Protein AF-A0A7S1JHV4-F1 (afdb_monomer_lite)

Radius of gyration: 19.12 Å; chains: 1; bounding box: 43×24×56 Å

Foldseek 3Di:
DVVVVVVVQVVLQQVVLLLVLVLLLVLVVLLVVLLQVLCVVVVHDRPDDPVRVVCCSPPVSVVVSVVSSVDDGDPCSVVDDDDDPPDDSDDPVSSVVSNVVSVVVSCVVVVVVVVD

Organism: NCBI:txid73025

Sequence (116 aa):
FATIVAAVEEGRSIYDNTKAFINYLISSNIGEVASIFLTAALGLPEGLVPVQLLWVNLVTDGPPATALGFNTPDPDLMVRPPRATDDHLVTRWALFRYLVIGAWVGLATVGILAYW

Structure (mmCIF, N/CA/C/O backbone):
data_AF-A0A7S1JHV4-F1
#
_entry.id   AF-A0A7S1JHV4-F1
#
loop_
_atom_site.group_PDB
_atom_site.id
_atom_site.type_symbol
_atom_site.label_atom_id
_atom_site.label_alt_id
_atom_site.label_comp_id
_atom_site.label_asym_id
_atom_site.label_entity_id
_atom_site.label_seq_id
_atom_site.pdbx_PDB_ins_code
_atom_site.Cartn_x
_atom_site.Cartn_y
_atom_site.Cartn_z
_atom_site.oc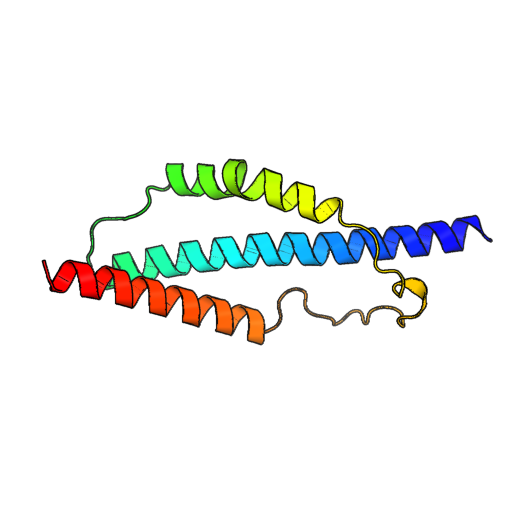cupancy
_atom_site.B_iso_or_equiv
_atom_site.auth_seq_id
_atom_site.auth_comp_id
_atom_site.auth_asym_id
_atom_site.auth_atom_id
_atom_site.pdbx_PDB_model_num
ATOM 1 N N . PHE A 1 1 ? 21.437 -0.392 -27.850 1.00 78.88 1 PHE A N 1
ATOM 2 C CA . PHE A 1 1 ? 20.077 -0.958 -27.985 1.00 78.88 1 PHE A CA 1
ATOM 3 C C . PHE A 1 1 ? 19.747 -1.892 -26.823 1.00 78.88 1 PHE A C 1
ATOM 5 O O . PHE A 1 1 ? 18.766 -1.634 -26.146 1.00 78.88 1 PHE A O 1
ATOM 12 N N . ALA A 1 2 ? 20.595 -2.882 -26.507 1.00 87.81 2 ALA A N 1
ATOM 13 C CA . ALA A 1 2 ? 20.405 -3.762 -25.341 1.00 87.81 2 ALA A CA 1
ATOM 14 C C . ALA A 1 2 ? 20.226 -3.011 -24.001 1.00 87.81 2 ALA A C 1
ATOM 16 O O . ALA A 1 2 ? 19.354 -3.354 -23.216 1.00 87.81 2 ALA A O 1
ATOM 17 N N . THR A 1 3 ? 20.973 -1.925 -23.781 1.00 91.50 3 THR A N 1
ATOM 18 C CA . THR A 1 3 ? 20.843 -1.068 -22.587 1.00 91.50 3 THR A CA 1
ATOM 19 C C . THR A 1 3 ? 19.501 -0.342 -22.482 1.00 91.50 3 THR A C 1
ATOM 21 O O . THR A 1 3 ? 19.021 -0.115 -21.379 1.00 91.50 3 THR A O 1
ATOM 24 N N . ILE A 1 4 ? 18.878 0.008 -23.612 1.00 90.94 4 ILE A N 1
ATOM 25 C CA . ILE A 1 4 ? 17.558 0.659 -23.633 1.00 90.94 4 ILE A CA 1
ATOM 26 C C . ILE A 1 4 ? 16.488 -0.356 -23.233 1.00 90.94 4 ILE A C 1
ATOM 28 O O . ILE A 1 4 ? 15.615 -0.038 -22.437 1.00 90.94 4 ILE A O 1
ATOM 32 N N . VAL A 1 5 ? 16.582 -1.587 -23.745 1.00 88.81 5 VAL A N 1
ATOM 33 C CA . VAL A 1 5 ? 15.659 -2.671 -23.382 1.00 88.81 5 VAL A CA 1
ATOM 34 C C . VAL A 1 5 ? 15.775 -3.005 -21.893 1.00 88.81 5 VAL A C 1
ATOM 36 O O . VAL A 1 5 ? 14.752 -3.065 -21.221 1.00 88.81 5 VAL A O 1
ATOM 39 N N . ALA A 1 6 ? 16.999 -3.108 -21.365 1.00 88.44 6 ALA A N 1
ATOM 40 C CA . ALA A 1 6 ? 17.235 -3.324 -19.936 1.00 88.44 6 ALA A CA 1
ATOM 41 C C . ALA A 1 6 ? 16.684 -2.177 -19.067 1.00 88.44 6 ALA A C 1
ATOM 43 O O . ALA A 1 6 ? 16.077 -2.418 -18.031 1.00 88.44 6 ALA A O 1
ATOM 44 N N . ALA A 1 7 ? 16.833 -0.921 -19.504 1.00 90.62 7 ALA A N 1
ATOM 45 C CA . ALA A 1 7 ? 16.264 0.223 -18.790 1.00 90.62 7 ALA A CA 1
ATOM 46 C C . ALA A 1 7 ? 14.723 0.221 -18.796 1.00 90.62 7 ALA A C 1
ATOM 48 O O . ALA A 1 7 ? 14.103 0.624 -17.815 1.00 90.62 7 ALA A O 1
ATOM 49 N N . VAL A 1 8 ? 14.096 -0.234 -19.888 1.00 90.25 8 VAL A N 1
ATOM 50 C CA . VAL A 1 8 ? 12.634 -0.388 -19.965 1.00 90.25 8 VAL A CA 1
ATOM 51 C C . VAL A 1 8 ? 12.155 -1.513 -19.047 1.00 90.25 8 VAL A C 1
ATOM 53 O O . VAL A 1 8 ? 11.154 -1.335 -18.359 1.00 90.25 8 VAL A O 1
ATOM 56 N N . GLU A 1 9 ? 12.861 -2.642 -19.006 1.00 88.88 9 GLU A N 1
ATOM 57 C CA . GLU A 1 9 ? 12.570 -3.757 -18.098 1.00 88.88 9 GLU A CA 1
ATOM 58 C C . GLU A 1 9 ? 12.636 -3.319 -16.628 1.00 88.88 9 GLU A C 1
ATOM 60 O O . GLU A 1 9 ? 11.665 -3.487 -15.888 1.00 88.88 9 GLU A O 1
ATOM 65 N N . GLU A 1 10 ? 13.717 -2.642 -16.237 1.00 89.00 10 GLU A N 1
ATOM 66 C CA . GLU A 1 10 ? 13.884 -2.106 -14.883 1.00 89.00 10 GLU A CA 1
ATOM 67 C C . GLU A 1 10 ? 12.793 -1.077 -14.543 1.00 89.00 10 GLU A C 1
ATOM 69 O O . GLU A 1 10 ? 12.180 -1.126 -13.477 1.00 89.00 10 GLU A O 1
ATOM 74 N N . GLY A 1 11 ? 12.472 -0.175 -15.479 1.00 90.19 11 GLY A N 1
ATOM 75 C CA . GLY A 1 11 ? 11.417 0.822 -15.292 1.00 90.19 11 GLY A CA 1
ATOM 76 C C . GLY A 1 11 ? 10.032 0.203 -15.076 1.00 90.19 11 GLY A C 1
ATOM 77 O O . GLY A 1 11 ? 9.243 0.712 -14.278 1.00 90.19 11 GLY A O 1
ATOM 78 N N . ARG A 1 12 ? 9.737 -0.916 -15.746 1.00 90.00 12 ARG A N 1
ATOM 79 C CA . ARG A 1 12 ? 8.491 -1.667 -15.545 1.00 90.00 12 ARG A CA 1
ATOM 80 C C . ARG A 1 12 ? 8.452 -2.354 -14.181 1.00 90.00 12 ARG A C 1
ATOM 82 O O . ARG A 1 12 ? 7.415 -2.301 -13.527 1.00 90.00 12 ARG A O 1
ATOM 89 N N . SER A 1 13 ? 9.571 -2.922 -13.737 1.00 87.88 13 SER A N 1
ATOM 90 C CA . SER A 1 13 ? 9.698 -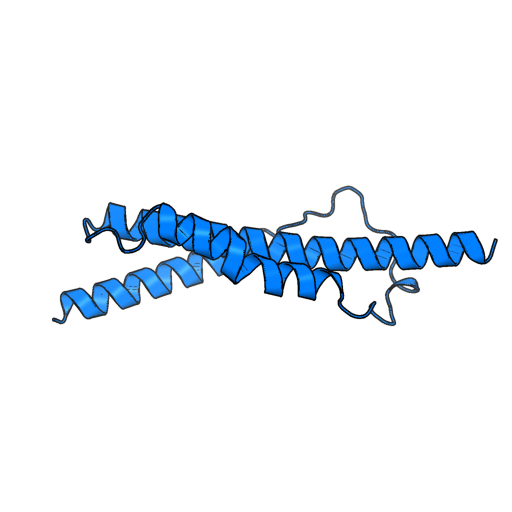3.532 -12.408 1.00 87.88 13 SER A CA 1
ATOM 91 C C . SER A 1 13 ? 9.466 -2.507 -11.290 1.00 87.88 13 SER A C 1
ATOM 93 O O . SER A 1 13 ? 8.616 -2.698 -10.418 1.00 87.88 13 SER A O 1
ATOM 95 N N . ILE A 1 14 ? 10.141 -1.353 -11.371 1.00 88.44 14 ILE A N 1
ATOM 96 C CA . ILE A 1 14 ? 9.985 -0.253 -10.407 1.00 88.44 14 ILE A CA 1
ATOM 97 C C . ILE A 1 14 ? 8.528 0.213 -10.345 1.00 88.44 14 ILE A C 1
ATOM 99 O O . ILE A 1 14 ? 8.006 0.485 -9.261 1.00 88.44 14 ILE A O 1
ATOM 103 N N . TYR A 1 15 ? 7.857 0.305 -11.495 1.00 87.31 15 TYR A N 1
ATOM 104 C CA . TYR A 1 15 ? 6.460 0.714 -11.549 1.00 87.31 15 TYR A CA 1
ATOM 105 C C . TYR A 1 15 ? 5.531 -0.285 -10.846 1.00 87.31 15 TYR A C 1
ATOM 107 O O . TYR A 1 15 ? 4.711 0.133 -10.026 1.00 87.31 15 TYR A O 1
ATOM 115 N N . ASP A 1 16 ? 5.669 -1.584 -11.124 1.00 85.69 16 ASP A N 1
ATOM 116 C CA . ASP A 1 16 ? 4.835 -2.624 -10.509 1.00 85.69 16 ASP A CA 1
ATOM 117 C C . ASP A 1 16 ? 5.017 -2.654 -8.983 1.00 85.69 16 ASP A C 1
ATOM 119 O O . ASP A 1 16 ? 4.032 -2.660 -8.234 1.00 85.69 16 ASP A O 1
ATOM 123 N N . ASN A 1 17 ? 6.262 -2.536 -8.513 1.00 86.81 17 ASN A N 1
ATOM 124 C CA . ASN A 1 17 ? 6.577 -2.443 -7.087 1.00 86.81 17 ASN A CA 1
ATOM 125 C C . ASN A 1 17 ? 5.995 -1.169 -6.456 1.00 86.81 17 ASN A C 1
ATOM 127 O O . ASN A 1 17 ? 5.405 -1.215 -5.375 1.00 86.81 17 ASN A O 1
ATOM 131 N N . THR A 1 18 ? 6.076 -0.034 -7.157 1.00 86.31 18 THR A N 1
ATOM 132 C CA . THR A 1 18 ? 5.498 1.239 -6.701 1.00 86.31 18 THR A CA 1
ATOM 133 C C . THR A 1 18 ? 3.972 1.159 -6.614 1.00 86.31 18 THR A C 1
ATOM 135 O O . THR A 1 18 ? 3.388 1.632 -5.640 1.00 86.31 18 THR A O 1
ATOM 138 N N . LYS A 1 19 ? 3.303 0.525 -7.586 1.00 83.81 19 LYS A N 1
ATOM 139 C CA . LYS A 1 19 ? 1.846 0.313 -7.564 1.00 83.81 19 LYS A CA 1
ATOM 140 C C . LYS A 1 19 ? 1.433 -0.548 -6.369 1.00 83.81 19 LYS A C 1
ATOM 142 O O . LYS A 1 19 ? 0.451 -0.223 -5.701 1.00 83.81 19 LYS A O 1
ATOM 147 N N . ALA A 1 20 ? 2.180 -1.612 -6.075 1.00 80.31 20 ALA A N 1
ATOM 148 C CA . ALA A 1 20 ? 1.934 -2.463 -4.912 1.00 80.31 20 ALA A CA 1
ATOM 149 C C . ALA A 1 20 ? 2.112 -1.697 -3.590 1.00 80.31 20 ALA A C 1
ATOM 151 O O . ALA A 1 20 ? 1.227 -1.736 -2.734 1.00 80.31 20 ALA A O 1
ATOM 152 N N . PHE A 1 21 ? 3.206 -0.945 -3.458 1.00 83.31 21 PHE A N 1
ATOM 153 C CA . PHE A 1 21 ? 3.487 -0.085 -2.307 1.00 83.31 21 PHE A CA 1
ATOM 154 C C . PHE A 1 21 ? 2.393 0.976 -2.080 1.00 83.31 21 PHE A C 1
ATOM 156 O O . PHE A 1 21 ? 1.876 1.102 -0.969 1.00 83.31 21 PHE A O 1
ATOM 163 N N . ILE A 1 22 ? 1.982 1.701 -3.127 1.00 83.88 22 ILE A N 1
ATOM 164 C CA . ILE A 1 22 ? 0.925 2.721 -3.035 1.00 83.88 22 ILE A CA 1
ATOM 165 C C . ILE A 1 22 ? -0.401 2.088 -2.605 1.00 83.88 22 ILE A C 1
ATOM 167 O O . ILE A 1 22 ? -1.089 2.623 -1.737 1.00 83.88 22 ILE A O 1
ATOM 171 N N . ASN A 1 23 ? -0.759 0.935 -3.176 1.00 81.94 23 ASN A N 1
ATOM 172 C CA . ASN A 1 23 ? -1.983 0.231 -2.801 1.00 81.94 23 ASN A CA 1
ATOM 173 C C . ASN A 1 23 ? -1.965 -0.242 -1.345 1.00 81.94 23 ASN A C 1
ATOM 175 O O . ASN A 1 23 ? -2.997 -0.162 -0.680 1.00 81.94 23 ASN A O 1
ATOM 179 N N . TYR A 1 24 ? -0.812 -0.686 -0.839 1.00 81.25 24 TYR A N 1
ATOM 180 C CA . TYR A 1 24 ? -0.642 -1.039 0.570 1.00 81.25 24 TYR A CA 1
ATOM 181 C C . TYR A 1 24 ? -0.877 0.172 1.488 1.00 81.25 24 TYR A C 1
ATOM 183 O O . TYR A 1 24 ? -1.709 0.097 2.393 1.00 81.25 24 TYR A O 1
ATOM 191 N N . LEU A 1 25 ? -0.239 1.316 1.211 1.00 82.25 25 LEU A N 1
ATOM 192 C CA . LEU A 1 25 ? -0.427 2.528 2.018 1.00 82.25 25 LEU A CA 1
ATOM 193 C C . LEU A 1 25 ? -1.866 3.051 1.976 1.00 82.25 25 LEU A C 1
ATOM 195 O O . LEU A 1 25 ? -2.424 3.412 3.011 1.00 82.25 25 LEU A O 1
ATOM 199 N N . ILE A 1 26 ? -2.484 3.093 0.791 1.00 83.06 26 ILE A N 1
ATOM 200 C CA . ILE A 1 26 ? -3.868 3.560 0.644 1.00 83.06 26 ILE A CA 1
ATOM 201 C C . ILE A 1 26 ? -4.828 2.623 1.381 1.00 83.06 26 ILE A C 1
ATOM 203 O O . ILE A 1 26 ? -5.739 3.092 2.059 1.00 83.06 26 ILE A O 1
ATOM 207 N N . SER A 1 27 ? -4.613 1.308 1.290 1.00 77.56 27 SER A N 1
ATOM 208 C CA . SER A 1 27 ? -5.379 0.317 2.048 1.00 77.56 27 SER A CA 1
ATOM 209 C C . SER A 1 27 ? -5.326 0.579 3.551 1.00 77.56 27 SER A C 1
ATOM 211 O O . SER A 1 27 ? -6.371 0.555 4.201 1.00 77.56 27 SER A O 1
ATOM 213 N N . SER A 1 28 ? -4.125 0.803 4.093 1.00 77.62 28 SER A N 1
ATOM 214 C CA . SER A 1 28 ? -3.922 1.044 5.525 1.00 77.62 28 SER A CA 1
ATOM 215 C C . SER A 1 28 ? -4.649 2.315 5.974 1.00 77.62 28 SER A C 1
ATOM 217 O O . SER A 1 28 ? -5.531 2.261 6.832 1.00 77.62 28 SER A O 1
ATOM 219 N N . ASN A 1 29 ? -4.416 3.426 5.268 1.00 83.00 29 ASN A N 1
ATOM 220 C CA . ASN A 1 29 ? -5.049 4.716 5.552 1.00 83.00 29 ASN A CA 1
ATOM 221 C C . ASN A 1 29 ? -6.586 4.659 5.485 1.00 83.00 29 ASN A C 1
ATOM 223 O O . ASN A 1 29 ? -7.271 5.249 6.319 1.00 83.00 29 ASN A O 1
ATOM 227 N N . ILE A 1 30 ? -7.163 3.937 4.516 1.00 78.62 30 ILE A N 1
ATOM 228 C CA . ILE A 1 30 ? -8.625 3.767 4.428 1.00 78.62 30 ILE A CA 1
ATOM 229 C C . ILE A 1 30 ? -9.161 2.987 5.633 1.00 78.62 30 ILE A C 1
ATOM 231 O O . ILE A 1 30 ? -10.218 3.338 6.158 1.00 78.62 30 ILE A O 1
ATOM 235 N N . GLY A 1 31 ? -8.451 1.945 6.072 1.00 74.06 31 GLY A N 1
ATOM 236 C CA . GLY A 1 31 ? -8.812 1.174 7.262 1.00 74.06 31 GLY A CA 1
ATOM 237 C C . GLY A 1 31 ? -8.801 2.027 8.531 1.00 74.06 31 GLY A C 1
ATOM 238 O O . GLY A 1 31 ? -9.755 1.979 9.308 1.00 74.06 31 GLY A O 1
ATOM 239 N N . GLU A 1 32 ? -7.771 2.858 8.705 1.00 75.88 32 GLU A N 1
ATOM 240 C CA . GLU A 1 32 ? -7.666 3.801 9.825 1.00 75.88 32 GLU A CA 1
ATOM 241 C C . GLU A 1 32 ? -8.815 4.817 9.826 1.00 75.88 32 GLU A C 1
ATOM 243 O O . GLU A 1 32 ? -9.505 4.972 10.835 1.00 75.88 32 GLU A O 1
ATOM 248 N N . VAL A 1 33 ? -9.088 5.456 8.682 1.00 78.94 33 VAL A N 1
ATOM 249 C CA . VAL A 1 33 ? -10.188 6.425 8.547 1.00 78.94 33 VAL A CA 1
ATOM 250 C C . VAL A 1 33 ? -11.542 5.770 8.819 1.00 78.94 33 VAL A C 1
ATOM 252 O O . VAL A 1 33 ? -12.363 6.339 9.539 1.00 78.94 33 VAL A O 1
ATOM 255 N N . ALA A 1 34 ? -11.784 4.568 8.287 1.00 73.81 34 ALA A N 1
ATOM 256 C CA . ALA A 1 34 ? -13.020 3.828 8.536 1.00 73.81 34 ALA A CA 1
ATOM 257 C C . ALA A 1 34 ? -13.182 3.470 10.023 1.00 73.81 34 ALA A C 1
ATOM 259 O O . ALA A 1 34 ? -14.279 3.601 10.565 1.00 73.81 34 ALA A O 1
ATOM 260 N N . SER A 1 35 ? -12.098 3.072 10.693 1.00 70.94 35 SER A N 1
ATOM 261 C CA . SER A 1 35 ? -12.089 2.764 12.127 1.00 70.94 35 SER A CA 1
ATOM 262 C C . SER A 1 35 ? -12.446 3.988 12.978 1.00 70.94 35 SER A C 1
ATOM 264 O O . SER A 1 35 ? -13.351 3.925 13.815 1.00 70.94 35 SER A O 1
ATOM 266 N N . ILE A 1 36 ? -11.811 5.136 12.714 1.00 77.00 36 ILE A N 1
ATOM 267 C CA . ILE A 1 36 ? -12.093 6.401 13.412 1.00 77.00 36 ILE A CA 1
ATOM 268 C C . ILE A 1 36 ? -13.540 6.834 13.168 1.00 77.00 36 ILE A C 1
ATOM 270 O O . ILE A 1 36 ? -14.244 7.191 14.111 1.00 77.00 36 ILE A O 1
ATOM 274 N N . PHE A 1 37 ? -14.005 6.754 11.918 1.00 76.56 37 PHE A N 1
ATOM 275 C CA . PHE A 1 37 ? -15.372 7.111 11.553 1.00 76.56 37 PHE A CA 1
ATOM 276 C C . PHE A 1 37 ? -16.407 6.260 12.297 1.00 76.56 37 PHE A C 1
ATOM 278 O O . PHE A 1 37 ? -17.360 6.806 12.847 1.00 76.56 37 PHE A O 1
ATOM 285 N N . LEU A 1 38 ? -16.213 4.939 12.364 1.00 70.12 38 LEU A N 1
ATOM 286 C CA . LEU A 1 38 ? -17.123 4.037 13.076 1.00 70.12 38 LEU A CA 1
ATOM 287 C C . LEU A 1 38 ? -17.099 4.270 14.590 1.00 70.12 38 LEU A C 1
ATOM 289 O O . LEU A 1 38 ? -18.156 4.307 15.215 1.00 70.12 38 LEU A O 1
ATOM 293 N N . THR A 1 39 ? -15.917 4.476 15.171 1.00 70.56 39 THR A N 1
ATOM 294 C CA . THR A 1 39 ? -15.765 4.742 16.612 1.00 70.56 39 THR A CA 1
ATOM 295 C C . THR A 1 39 ? -16.467 6.046 17.003 1.00 70.56 39 THR A C 1
ATOM 297 O O . THR A 1 39 ? -17.239 6.069 17.962 1.00 70.56 39 THR A O 1
ATOM 300 N N . ALA A 1 40 ? -16.282 7.104 16.203 1.00 75.62 40 ALA A N 1
ATOM 301 C CA . ALA A 1 40 ? -16.942 8.392 16.393 1.00 75.62 40 ALA A CA 1
ATOM 302 C C . ALA A 1 40 ? -18.462 8.315 16.165 1.00 75.62 40 ALA A C 1
ATOM 304 O O . ALA A 1 40 ? -19.227 8.879 16.945 1.00 75.62 40 ALA A O 1
ATOM 305 N N . ALA A 1 41 ? -18.918 7.588 15.138 1.00 74.88 41 ALA A N 1
ATOM 306 C CA . ALA A 1 41 ? -20.343 7.418 14.842 1.00 74.88 41 ALA A CA 1
ATOM 307 C C . ALA A 1 41 ? -21.101 6.667 15.949 1.00 74.88 41 ALA A C 1
ATOM 309 O O . ALA A 1 41 ? -22.291 6.901 16.148 1.00 74.88 41 ALA A O 1
ATOM 310 N N . LEU A 1 42 ? -20.416 5.778 16.671 1.00 70.94 42 LEU A N 1
ATOM 311 C CA . LEU A 1 42 ? -20.987 4.968 17.749 1.00 70.94 42 LEU A CA 1
ATOM 312 C C . LEU A 1 42 ? -20.774 5.573 19.144 1.00 70.94 42 LEU A C 1
ATOM 314 O O . LEU A 1 42 ? -21.222 4.993 20.129 1.00 70.94 42 LEU A O 1
ATOM 318 N N . GLY A 1 43 ? -20.117 6.736 19.238 1.00 69.50 43 GLY A N 1
ATOM 319 C CA . GLY A 1 43 ? -19.861 7.423 20.507 1.00 69.50 43 GLY A CA 1
ATOM 320 C C . GLY A 1 43 ? -18.920 6.664 21.448 1.00 69.50 43 GLY A C 1
ATOM 321 O O . GLY A 1 43 ? -18.967 6.874 22.660 1.00 69.50 43 GLY A O 1
ATOM 322 N N . LEU A 1 44 ? -18.095 5.762 20.908 1.00 68.38 44 LEU A N 1
ATOM 323 C CA . LEU A 1 44 ? -17.114 5.006 21.681 1.00 68.38 44 LEU A CA 1
ATOM 324 C C . LEU A 1 44 ? -15.880 5.872 21.993 1.00 68.38 44 LEU A C 1
ATOM 326 O O . LEU A 1 44 ? -15.590 6.813 21.249 1.00 68.38 44 LEU A O 1
ATOM 330 N N . PRO A 1 45 ? -15.131 5.564 23.072 1.00 64.25 45 PRO A N 1
ATOM 331 C CA . PRO A 1 45 ? -13.864 6.230 23.357 1.00 64.25 45 PRO A CA 1
ATOM 332 C C . PRO A 1 45 ? -12.931 6.133 22.148 1.00 64.25 45 PRO A C 1
ATOM 334 O O . PRO A 1 45 ? -12.839 5.069 21.535 1.00 64.25 45 PRO A O 1
ATOM 337 N N . GLU A 1 46 ? -12.241 7.227 21.814 1.00 63.50 46 GLU A N 1
ATOM 338 C CA . GLU A 1 46 ? -11.302 7.267 20.689 1.00 63.50 46 GLU A CA 1
ATOM 339 C C . GLU A 1 46 ? -10.277 6.128 20.808 1.00 63.50 46 GLU A C 1
ATOM 341 O O . GLU A 1 46 ? -9.422 6.129 21.693 1.00 63.50 46 GLU A O 1
ATOM 346 N N . GLY A 1 47 ? -10.381 5.132 19.922 1.00 60.81 47 GLY A N 1
ATOM 347 C CA . GLY A 1 47 ? -9.521 3.948 19.956 1.00 60.81 47 GLY A CA 1
ATOM 348 C C . GLY A 1 47 ? -8.079 4.219 19.517 1.00 60.81 47 GLY A C 1
ATOM 349 O O . GLY A 1 47 ? -7.192 3.440 19.859 1.00 60.81 47 GLY A O 1
ATOM 350 N N . LEU A 1 48 ? -7.835 5.308 18.774 1.00 66.75 48 LEU A N 1
ATOM 351 C CA . LEU A 1 48 ? -6.513 5.698 18.277 1.00 66.75 48 LEU A CA 1
ATOM 352 C C . LEU A 1 48 ? -6.301 7.210 18.402 1.00 66.75 48 LEU A C 1
ATOM 354 O O . LEU A 1 48 ? -7.024 8.006 17.809 1.00 66.75 48 LEU A O 1
ATOM 358 N N . VAL A 1 49 ? -5.262 7.597 19.140 1.00 78.19 49 VAL A N 1
ATOM 359 C CA . VAL A 1 49 ? -4.835 8.997 19.293 1.00 78.19 49 VAL A CA 1
ATOM 360 C C . VAL A 1 49 ? -4.079 9.433 18.024 1.00 78.19 49 VAL A C 1
ATOM 362 O O . VAL A 1 49 ? -3.331 8.622 17.474 1.00 78.19 49 VAL A O 1
ATOM 365 N N . PRO A 1 50 ? -4.149 10.703 17.572 1.00 77.75 50 PRO A N 1
ATOM 366 C CA . PRO A 1 50 ? -3.443 11.163 16.367 1.00 77.75 50 PRO A CA 1
ATOM 367 C C . PRO A 1 50 ? -1.940 10.837 16.322 1.00 77.75 50 PRO A C 1
ATOM 369 O O . PRO A 1 50 ? -1.386 10.549 15.265 1.00 77.75 50 PRO A O 1
ATOM 372 N N . VAL A 1 51 ? -1.274 10.823 17.479 1.00 83.56 51 VAL A N 1
ATOM 373 C CA . VAL A 1 51 ? 0.145 10.443 17.592 1.00 83.56 51 VAL A CA 1
ATOM 374 C C . VAL A 1 51 ? 0.370 8.963 17.262 1.00 83.56 51 VAL A C 1
ATOM 376 O O . VAL A 1 51 ? 1.379 8.620 16.650 1.00 83.56 51 VAL A O 1
ATOM 379 N N . GLN A 1 52 ? -0.568 8.086 17.625 1.00 80.25 52 GLN A N 1
ATOM 380 C CA . GLN A 1 52 ? -0.501 6.660 17.298 1.00 80.25 52 GLN A CA 1
ATOM 381 C C . GLN A 1 52 ? -0.688 6.438 15.794 1.00 80.25 52 GLN A C 1
ATOM 383 O O . GLN A 1 52 ? 0.056 5.656 15.216 1.00 80.25 52 GLN A O 1
ATOM 388 N N . LEU A 1 53 ? -1.590 7.180 15.143 1.00 82.38 53 LEU A N 1
ATOM 389 C CA . LEU A 1 53 ? -1.771 7.125 13.683 1.00 82.38 53 LEU A CA 1
ATOM 390 C C . LEU A 1 53 ? -0.515 7.566 12.925 1.00 82.38 53 LEU A C 1
ATOM 392 O O . LEU A 1 53 ? -0.115 6.930 11.952 1.00 82.38 53 LEU A O 1
ATOM 396 N N . LEU A 1 54 ? 0.148 8.632 13.388 1.00 83.81 54 LEU A N 1
ATOM 397 C CA . LEU A 1 54 ? 1.421 9.070 12.807 1.00 83.81 54 LEU A CA 1
ATOM 398 C C . LEU A 1 54 ? 2.508 8.008 12.979 1.00 83.81 54 LEU A C 1
ATOM 400 O O . LEU A 1 54 ? 3.285 7.769 12.057 1.00 83.81 54 LEU A O 1
ATOM 404 N N . TRP A 1 55 ? 2.552 7.355 14.141 1.00 85.69 55 TRP A N 1
ATOM 405 C CA . TRP A 1 55 ? 3.491 6.268 14.388 1.00 85.69 55 TRP A CA 1
ATOM 406 C C . TRP A 1 55 ? 3.231 5.061 13.482 1.00 85.69 55 TRP A C 1
ATOM 408 O O . TRP A 1 55 ? 4.176 4.528 12.903 1.00 85.69 55 TRP A O 1
ATOM 418 N N . VAL A 1 56 ? 1.969 4.656 13.316 1.00 83.31 56 VAL A N 1
ATOM 419 C CA . VAL A 1 56 ? 1.597 3.522 12.460 1.00 83.31 56 VAL A CA 1
ATOM 420 C C . VAL A 1 56 ? 1.964 3.807 11.004 1.00 83.31 56 VAL A C 1
ATOM 422 O O . VAL A 1 56 ? 2.744 3.051 10.427 1.00 83.31 56 VAL A O 1
ATOM 425 N N . ASN A 1 57 ? 1.532 4.942 10.448 1.00 85.06 57 ASN A N 1
ATOM 426 C CA . ASN A 1 57 ? 1.814 5.289 9.051 1.00 85.06 57 ASN A CA 1
ATOM 427 C C . ASN A 1 57 ? 3.314 5.461 8.757 1.00 85.06 57 ASN A C 1
ATOM 429 O O . ASN A 1 57 ? 3.775 5.125 7.666 1.00 85.06 57 ASN A O 1
ATOM 433 N N . LEU A 1 58 ? 4.088 5.994 9.708 1.00 80.44 58 LEU A N 1
ATOM 434 C CA . LEU A 1 58 ? 5.506 6.282 9.488 1.00 80.44 58 LEU A CA 1
ATOM 435 C C . LEU A 1 58 ? 6.412 5.086 9.802 1.00 80.44 58 LEU A C 1
ATOM 437 O O . LEU A 1 58 ? 7.308 4.763 9.024 1.00 80.44 58 LEU A O 1
ATOM 441 N N . VAL A 1 59 ? 6.217 4.454 10.959 1.00 81.81 59 VAL A N 1
ATOM 442 C CA . VAL A 1 59 ? 7.159 3.471 11.515 1.00 81.81 59 VAL A CA 1
ATOM 443 C C . VAL A 1 59 ? 6.682 2.045 11.302 1.00 81.81 59 VAL A C 1
ATOM 445 O O . VAL A 1 59 ? 7.503 1.169 11.043 1.00 81.81 59 VAL A O 1
ATOM 448 N N . THR A 1 60 ? 5.381 1.785 11.409 1.00 82.56 60 THR A N 1
ATOM 449 C CA . THR A 1 60 ? 4.844 0.428 11.246 1.00 82.56 60 THR A CA 1
ATOM 450 C C . THR A 1 60 ? 4.646 0.085 9.776 1.00 82.56 60 THR A C 1
ATOM 452 O O . THR A 1 60 ? 5.058 -0.990 9.350 1.00 82.56 60 THR A O 1
ATOM 455 N N . ASP A 1 61 ? 4.102 1.015 8.993 1.00 84.62 61 ASP A N 1
ATOM 456 C CA . ASP A 1 61 ? 3.827 0.806 7.573 1.00 84.62 61 ASP A CA 1
ATOM 457 C C . ASP A 1 61 ? 5.011 1.132 6.666 1.00 84.62 61 ASP A C 1
ATOM 459 O O . ASP A 1 61 ? 5.129 0.530 5.601 1.00 84.62 61 ASP A O 1
ATOM 463 N N . GLY A 1 62 ? 5.926 2.009 7.089 1.00 82.62 62 GLY A N 1
ATOM 464 C CA . GLY A 1 62 ? 7.101 2.413 6.309 1.00 82.62 62 GLY A CA 1
ATOM 465 C C . GLY A 1 62 ? 8.048 1.261 5.922 1.00 82.62 62 GLY A C 1
ATOM 466 O O . GLY A 1 62 ? 8.406 1.144 4.744 1.00 82.62 62 GLY A O 1
ATOM 467 N N . PRO A 1 63 ? 8.465 0.382 6.853 1.00 85.38 63 PRO A N 1
ATOM 468 C CA . PRO A 1 63 ? 9.361 -0.730 6.534 1.00 85.38 63 PRO A CA 1
ATOM 469 C C . PRO A 1 63 ? 8.735 -1.785 5.601 1.00 85.38 63 PRO A C 1
ATOM 471 O O . PRO A 1 63 ? 9.382 -2.115 4.604 1.00 85.38 63 PRO A O 1
ATOM 474 N N . PRO A 1 64 ? 7.496 -2.279 5.824 1.00 82.00 64 PRO A N 1
ATOM 475 C CA . PRO A 1 64 ? 6.816 -3.167 4.877 1.00 82.00 64 PRO A CA 1
ATOM 476 C C . PRO A 1 64 ? 6.617 -2.520 3.505 1.00 82.00 64 PRO A C 1
ATOM 478 O O . PRO A 1 64 ? 6.879 -3.148 2.483 1.00 82.00 64 PRO A O 1
ATOM 481 N N . ALA A 1 65 ? 6.228 -1.244 3.475 1.00 81.81 65 ALA A N 1
ATOM 482 C CA . ALA A 1 65 ? 6.119 -0.457 2.253 1.00 81.81 65 ALA A CA 1
ATOM 483 C C . ALA A 1 65 ? 7.423 -0.428 1.447 1.00 81.81 65 ALA A C 1
ATOM 485 O O . ALA A 1 65 ? 7.429 -0.652 0.238 1.00 81.81 65 ALA A O 1
ATOM 486 N N . THR A 1 66 ? 8.533 -0.165 2.134 1.00 82.25 66 THR A N 1
ATOM 487 C CA . THR A 1 66 ? 9.860 -0.107 1.519 1.00 82.25 66 THR A CA 1
ATOM 488 C C . THR A 1 66 ? 10.279 -1.488 1.020 1.00 82.25 66 THR A C 1
ATOM 490 O O . THR A 1 66 ? 10.815 -1.605 -0.078 1.00 82.25 66 THR A O 1
ATOM 493 N N . ALA A 1 67 ? 9.970 -2.546 1.776 1.00 82.56 67 ALA A N 1
ATOM 494 C CA . ALA A 1 67 ? 10.230 -3.925 1.373 1.00 82.56 67 ALA A CA 1
ATOM 495 C C . ALA A 1 67 ? 9.457 -4.328 0.104 1.00 82.56 67 ALA A C 1
ATOM 497 O O . ALA A 1 67 ? 10.023 -4.988 -0.763 1.00 82.56 67 ALA A O 1
ATOM 498 N N . LEU A 1 68 ? 8.208 -3.870 -0.060 1.00 81.19 68 LEU A N 1
ATOM 499 C CA . LEU A 1 68 ? 7.433 -4.071 -1.295 1.00 81.19 68 LEU A CA 1
ATOM 500 C C . LEU A 1 68 ? 8.072 -3.385 -2.513 1.00 81.19 68 LEU A C 1
ATOM 502 O O . LEU A 1 68 ? 7.905 -3.858 -3.636 1.00 81.19 68 LEU A O 1
ATOM 506 N N . GLY A 1 69 ? 8.839 -2.313 -2.289 1.00 81.00 69 GLY A N 1
ATOM 507 C CA . GLY A 1 69 ? 9.652 -1.646 -3.307 1.00 81.00 69 GLY A CA 1
ATOM 508 C C . GLY A 1 69 ? 10.764 -2.527 -3.893 1.00 81.00 69 GLY A C 1
ATOM 509 O O . GLY A 1 69 ? 11.167 -2.320 -5.036 1.00 81.00 69 GLY A O 1
ATOM 510 N N . PHE A 1 70 ? 11.218 -3.533 -3.139 1.00 83.56 70 PHE A N 1
ATOM 511 C CA . PHE A 1 70 ? 12.300 -4.454 -3.506 1.00 83.56 70 PHE A CA 1
ATOM 512 C C . PHE A 1 70 ? 11.804 -5.848 -3.914 1.00 83.56 70 PHE A C 1
ATOM 514 O O . PHE A 1 70 ? 12.582 -6.805 -3.926 1.00 83.56 70 PHE A O 1
ATOM 521 N N . ASN A 1 71 ? 10.517 -5.989 -4.241 1.00 81.69 71 ASN A N 1
ATOM 522 C CA . ASN A 1 71 ? 9.991 -7.255 -4.736 1.00 81.69 71 ASN A CA 1
ATOM 523 C C . ASN A 1 71 ? 10.682 -7.678 -6.035 1.00 81.69 71 ASN A C 1
ATOM 525 O O . ASN A 1 71 ? 11.033 -6.852 -6.882 1.00 81.69 71 ASN A O 1
ATOM 529 N N . THR A 1 72 ? 10.876 -8.990 -6.174 1.00 80.06 72 THR A N 1
ATOM 530 C CA . THR A 1 72 ? 11.483 -9.580 -7.366 1.00 80.06 72 THR A CA 1
ATOM 531 C C . THR A 1 72 ? 10.608 -9.292 -8.591 1.00 80.06 72 THR A C 1
ATOM 533 O O . THR A 1 72 ? 9.394 -9.504 -8.508 1.00 80.06 72 THR A O 1
ATOM 536 N N . PRO A 1 73 ? 11.196 -8.839 -9.717 1.00 78.56 73 PRO A N 1
ATOM 537 C CA . PRO A 1 73 ? 10.454 -8.619 -10.950 1.00 78.56 73 PRO A CA 1
ATOM 538 C C . PRO A 1 73 ? 9.737 -9.897 -11.390 1.00 78.56 73 PRO A C 1
ATOM 540 O O . PRO A 1 73 ? 10.273 -11.001 -11.272 1.00 78.56 73 PRO A O 1
ATOM 543 N N . ASP A 1 74 ? 8.529 -9.744 -11.920 1.00 81.94 74 ASP A N 1
ATOM 544 C CA . ASP A 1 74 ? 7.756 -10.858 -12.459 1.00 81.94 74 ASP A CA 1
ATOM 545 C C . ASP A 1 74 ? 8.462 -11.446 -13.702 1.00 81.94 74 ASP A C 1
ATOM 547 O O . ASP A 1 74 ? 8.826 -10.680 -14.600 1.00 81.94 74 ASP A O 1
ATOM 551 N N . PRO A 1 75 ? 8.661 -12.774 -13.810 1.00 80.38 75 PRO A N 1
ATOM 552 C CA . PRO A 1 75 ? 9.314 -13.375 -14.976 1.00 80.38 75 PRO A CA 1
ATOM 553 C C . PRO A 1 75 ? 8.576 -13.093 -16.296 1.00 80.38 75 PRO A C 1
ATOM 555 O O . PRO A 1 75 ? 9.209 -13.047 -17.350 1.00 80.38 75 PRO A O 1
ATOM 558 N N . ASP A 1 76 ? 7.266 -12.831 -16.246 1.00 85.25 76 ASP A N 1
ATOM 559 C CA . ASP A 1 76 ? 6.456 -12.510 -17.425 1.00 85.25 76 ASP A CA 1
ATOM 560 C C . ASP A 1 76 ? 6.330 -10.999 -17.680 1.00 85.25 76 ASP A C 1
ATOM 562 O O . ASP A 1 76 ? 5.550 -10.577 -18.544 1.00 85.25 76 ASP A O 1
ATOM 566 N N . LEU A 1 77 ? 7.090 -10.158 -16.962 1.00 83.50 77 LEU A N 1
ATOM 567 C CA . LEU A 1 77 ? 7.041 -8.699 -17.085 1.00 83.50 77 LEU A CA 1
ATOM 568 C C . LEU A 1 77 ? 7.196 -8.281 -18.547 1.00 83.50 77 LEU A C 1
ATOM 570 O O . LEU A 1 77 ? 6.321 -7.614 -19.085 1.00 83.50 77 LEU A O 1
ATOM 574 N N . MET A 1 78 ? 8.247 -8.738 -19.230 1.00 86.75 78 MET A N 1
ATOM 575 C CA . MET A 1 78 ? 8.543 -8.343 -20.612 1.00 86.7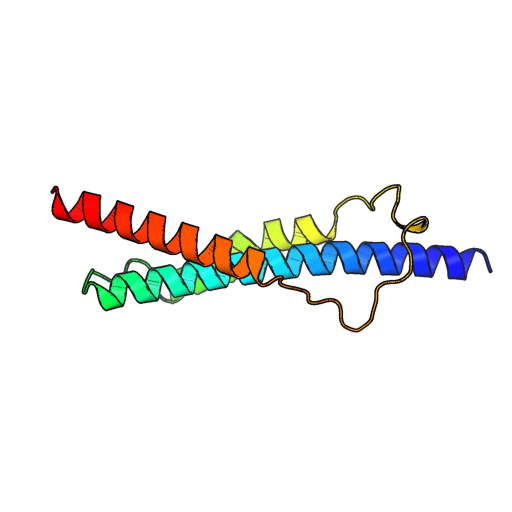5 78 MET A CA 1
ATOM 576 C C . MET A 1 78 ? 7.582 -8.926 -21.659 1.00 86.75 78 MET A C 1
ATOM 578 O O . MET A 1 78 ? 7.476 -8.367 -22.749 1.00 86.75 78 MET A O 1
ATOM 582 N N . VAL A 1 79 ? 6.836 -9.983 -21.322 1.00 87.06 79 VAL A N 1
ATOM 583 C CA . VAL A 1 79 ? 5.837 -10.615 -22.204 1.00 87.06 79 VAL A CA 1
ATOM 584 C C . VAL A 1 79 ? 4.516 -9.837 -22.203 1.00 87.06 79 VAL A C 1
ATOM 586 O O . VAL A 1 79 ? 3.788 -9.826 -23.197 1.00 87.06 79 VAL A O 1
ATOM 589 N N . ARG A 1 80 ? 4.203 -9.141 -21.103 1.00 85.00 80 ARG A N 1
ATOM 590 C CA . ARG A 1 80 ? 2.986 -8.326 -20.989 1.00 85.00 80 ARG A CA 1
ATOM 591 C C . ARG A 1 80 ? 3.063 -7.089 -21.889 1.00 85.00 80 ARG A C 1
ATOM 593 O O . ARG A 1 80 ? 4.124 -6.453 -21.933 1.00 85.00 80 ARG A O 1
ATOM 600 N N . PRO A 1 81 ? 1.952 -6.683 -22.533 1.00 85.56 81 PRO A N 1
ATOM 601 C CA . PRO A 1 81 ? 1.910 -5.452 -23.314 1.00 85.56 81 PRO A CA 1
ATOM 602 C C . PRO A 1 81 ? 2.193 -4.220 -22.431 1.00 85.56 81 PRO A C 1
ATOM 604 O O . PRO A 1 81 ? 1.978 -4.271 -21.215 1.00 85.56 81 PRO A O 1
ATOM 607 N N . PRO A 1 82 ? 2.667 -3.104 -23.018 1.00 83.88 82 PRO A N 1
ATOM 608 C CA . PRO A 1 82 ? 2.845 -1.852 -22.293 1.00 83.88 82 PRO A CA 1
ATOM 609 C C . PRO A 1 82 ? 1.549 -1.415 -21.604 1.00 83.88 82 PRO A C 1
ATOM 611 O O . PRO A 1 82 ? 0.462 -1.531 -22.172 1.00 83.88 82 PRO A O 1
ATOM 614 N N . ARG A 1 83 ? 1.676 -0.902 -20.377 1.00 81.25 83 ARG A N 1
ATOM 615 C CA . ARG A 1 83 ? 0.549 -0.406 -19.579 1.00 81.25 83 ARG A CA 1
ATOM 616 C C . ARG A 1 83 ? -0.203 0.689 -20.337 1.00 81.25 83 ARG A C 1
ATOM 618 O O . ARG A 1 83 ? 0.416 1.584 -20.911 1.00 81.25 83 ARG A O 1
ATOM 625 N N . ALA A 1 84 ? -1.527 0.663 -20.255 1.00 80.44 84 ALA A N 1
ATOM 626 C CA . ALA A 1 84 ? -2.360 1.761 -20.714 1.00 80.44 84 ALA A CA 1
ATOM 627 C C . ALA A 1 84 ? -2.301 2.942 -19.721 1.00 80.44 84 ALA A C 1
ATOM 629 O O . ALA A 1 84 ? -2.195 2.763 -18.505 1.00 80.44 84 ALA A O 1
ATOM 630 N N . THR A 1 85 ? -2.307 4.176 -20.226 1.00 74.94 85 THR A N 1
ATOM 631 C CA . THR A 1 85 ? -2.117 5.383 -19.400 1.00 74.94 85 THR A CA 1
ATOM 632 C C . THR A 1 85 ? -3.258 5.604 -18.397 1.00 74.94 85 THR A C 1
ATOM 634 O O . THR A 1 85 ? -3.045 6.228 -17.359 1.00 74.94 85 THR A O 1
ATOM 637 N N . ASP A 1 86 ? -4.434 5.053 -18.688 1.00 75.81 86 ASP A N 1
ATOM 638 C CA . ASP A 1 86 ? -5.684 5.113 -17.926 1.00 75.81 86 ASP A CA 1
ATOM 639 C C . ASP A 1 86 ? -5.807 4.046 -16.827 1.00 75.81 86 ASP A C 1
ATOM 641 O O . ASP A 1 86 ? -6.798 4.025 -16.099 1.00 75.81 86 ASP A O 1
ATOM 645 N N . ASP A 1 87 ? -4.809 3.174 -16.662 1.00 72.31 87 ASP A N 1
ATOM 646 C CA . ASP A 1 87 ? -4.865 2.137 -15.637 1.00 72.31 87 ASP A CA 1
ATOM 647 C C . ASP A 1 87 ? -4.840 2.760 -14.226 1.00 72.31 87 ASP A C 1
ATOM 649 O O . ASP A 1 87 ? -3.912 3.487 -13.844 1.00 72.31 87 ASP A O 1
ATOM 653 N N . HIS A 1 88 ? -5.897 2.494 -13.457 1.00 73.00 88 HIS A N 1
ATOM 654 C CA . HIS A 1 88 ? -6.083 3.026 -12.112 1.00 73.00 88 HIS A CA 1
ATOM 655 C C . HIS A 1 88 ? -5.207 2.268 -11.106 1.00 73.00 88 HIS A C 1
ATOM 657 O O . HIS A 1 88 ? -5.159 1.037 -11.093 1.00 73.00 88 HIS A O 1
ATOM 663 N N . LEU A 1 89 ? -4.547 3.010 -10.211 1.00 68.94 89 LEU A N 1
ATOM 664 C CA . LEU A 1 89 ? -3.714 2.431 -9.151 1.00 68.94 89 LEU A CA 1
ATOM 665 C C . LEU A 1 89 ? -4.557 1.591 -8.182 1.00 68.94 89 LEU A C 1
ATOM 667 O O . LEU A 1 89 ? -4.232 0.428 -7.946 1.00 68.94 89 LEU A O 1
ATOM 671 N N . VAL A 1 90 ? -5.681 2.154 -7.723 1.00 66.25 90 VAL A N 1
ATOM 672 C CA . VAL A 1 90 ? -6.640 1.515 -6.812 1.00 66.25 90 VAL A CA 1
ATOM 673 C C . VAL A 1 90 ? -7.894 1.117 -7.586 1.00 66.25 90 VAL A C 1
ATOM 675 O O . VAL A 1 90 ? -8.648 1.963 -8.074 1.00 66.25 90 VAL A O 1
ATOM 678 N N . THR A 1 91 ? -8.161 -0.184 -7.689 1.00 72.31 91 THR A N 1
ATOM 679 C CA . THR A 1 91 ? -9.398 -0.681 -8.302 1.00 72.31 91 THR A CA 1
ATOM 680 C C . THR A 1 91 ? -10.581 -0.485 -7.349 1.00 72.31 91 THR A C 1
ATOM 682 O O . THR A 1 91 ? -10.464 -0.723 -6.147 1.00 72.31 91 THR A O 1
ATOM 685 N N . ARG A 1 92 ? -11.764 -0.139 -7.881 1.00 68.06 92 ARG A N 1
ATOM 686 C CA . ARG A 1 92 ? -13.017 -0.009 -7.099 1.00 68.06 92 ARG A CA 1
ATOM 687 C C . ARG A 1 92 ? -13.323 -1.246 -6.239 1.00 68.06 92 ARG A C 1
ATOM 689 O O . ARG A 1 92 ? -13.884 -1.119 -5.158 1.00 68.06 92 ARG A O 1
ATOM 696 N N . TRP A 1 93 ? -12.909 -2.427 -6.699 1.00 71.88 93 TRP A N 1
ATOM 697 C CA . TRP A 1 93 ? -13.017 -3.683 -5.957 1.00 71.88 93 TRP A CA 1
ATOM 698 C C . TRP A 1 93 ? -12.156 -3.723 -4.686 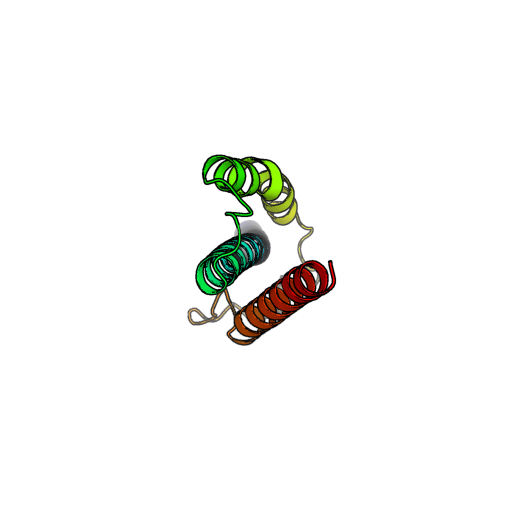1.00 71.88 93 TRP A C 1
ATOM 700 O O . TRP A 1 93 ? -12.626 -4.172 -3.644 1.00 71.88 93 TRP A O 1
ATOM 710 N N . ALA A 1 94 ? -10.916 -3.228 -4.750 1.00 68.12 94 ALA A N 1
ATOM 711 C CA . ALA A 1 94 ? -10.026 -3.173 -3.592 1.00 68.12 94 ALA A CA 1
ATOM 712 C C . ALA A 1 94 ? -10.584 -2.221 -2.527 1.00 68.12 94 ALA A C 1
ATOM 714 O O . ALA A 1 94 ? -10.693 -2.596 -1.364 1.00 68.12 94 ALA A O 1
ATOM 715 N N . LEU A 1 95 ? -11.054 -1.043 -2.955 1.00 70.00 95 LEU A N 1
ATOM 716 C CA . LEU A 1 95 ? -11.735 -0.082 -2.085 1.00 70.00 95 LEU A CA 1
ATOM 717 C C . LEU A 1 95 ? -12.961 -0.699 -1.394 1.00 70.00 95 LEU A C 1
ATOM 719 O O . LEU A 1 95 ? -13.120 -0.574 -0.182 1.00 70.00 95 LEU A O 1
ATOM 723 N N . PHE A 1 96 ? -13.809 -1.399 -2.156 1.00 75.38 96 PHE A N 1
ATOM 724 C CA . PHE A 1 96 ? -14.978 -2.084 -1.606 1.00 75.38 96 PHE A CA 1
ATOM 725 C C . PHE A 1 96 ? -14.583 -3.154 -0.579 1.00 75.38 96 PHE A C 1
ATOM 727 O O . PHE A 1 96 ? -15.163 -3.221 0.501 1.00 75.38 96 PHE A O 1
ATOM 734 N N . ARG A 1 97 ? -13.550 -3.952 -0.875 1.00 75.00 97 ARG A N 1
ATOM 735 C CA . ARG A 1 97 ? -13.027 -4.968 0.045 1.00 75.00 97 ARG A CA 1
ATOM 736 C C . ARG A 1 97 ? -12.543 -4.352 1.362 1.00 75.00 97 ARG A C 1
ATOM 738 O O . ARG A 1 97 ? -12.853 -4.900 2.416 1.00 75.00 97 ARG A O 1
ATOM 745 N N . TYR A 1 98 ? -11.828 -3.228 1.319 1.00 70.38 98 TYR A N 1
ATOM 746 C CA . TYR A 1 98 ? -11.352 -2.550 2.531 1.00 70.38 98 TYR A CA 1
ATOM 747 C C . TYR A 1 98 ? -12.496 -1.997 3.379 1.00 70.38 98 TYR A C 1
ATOM 749 O O . TYR A 1 98 ? -12.495 -2.190 4.592 1.00 70.38 98 TYR A O 1
ATOM 757 N N . LEU A 1 99 ? -13.513 -1.404 2.747 1.00 72.69 99 LEU A N 1
ATOM 758 C CA . LEU A 1 99 ? -14.719 -0.947 3.443 1.00 72.69 99 LEU A CA 1
ATOM 759 C C . LEU A 1 99 ? -15.454 -2.091 4.148 1.00 72.69 99 LEU A C 1
ATOM 761 O O . LEU A 1 99 ? -15.849 -1.942 5.301 1.00 72.69 99 LEU A O 1
ATOM 765 N N . VAL A 1 100 ? -15.613 -3.239 3.484 1.00 78.69 100 VAL A N 1
ATOM 766 C CA . VAL A 1 100 ? -16.286 -4.408 4.073 1.00 78.69 100 VAL A CA 1
ATOM 767 C C . VAL A 1 100 ? -15.507 -4.948 5.271 1.00 78.69 100 VAL A C 1
ATOM 769 O O . VAL A 1 100 ? -16.110 -5.226 6.304 1.00 78.69 100 VAL A O 1
ATOM 772 N N . ILE A 1 101 ? -14.179 -5.064 5.167 1.00 72.44 101 ILE A N 1
ATOM 773 C CA . ILE A 1 101 ? -13.336 -5.531 6.279 1.00 72.44 101 ILE A CA 1
ATOM 774 C C . ILE A 1 101 ? -13.406 -4.546 7.453 1.00 72.44 101 ILE A C 1
ATOM 776 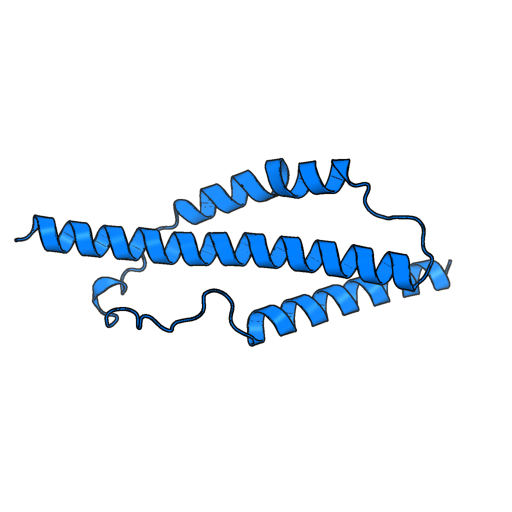O O . ILE A 1 101 ? -13.617 -4.975 8.585 1.00 72.44 101 ILE A O 1
ATOM 780 N N . GLY A 1 102 ? -13.297 -3.239 7.190 1.00 66.88 102 GLY A N 1
ATOM 781 C CA . GLY A 1 102 ? -13.399 -2.201 8.220 1.00 66.88 102 GLY A CA 1
ATOM 782 C C . GLY A 1 102 ? -14.754 -2.203 8.930 1.00 66.88 102 GLY A C 1
ATOM 783 O O . GLY A 1 102 ? -14.808 -2.169 10.158 1.00 66.88 102 GLY A O 1
ATOM 784 N N . ALA A 1 103 ? -15.849 -2.336 8.177 1.00 74.75 103 ALA A N 1
ATOM 785 C CA . ALA A 1 103 ? -17.193 -2.456 8.739 1.00 74.75 103 ALA A CA 1
ATOM 786 C C . ALA A 1 103 ? -17.362 -3.731 9.582 1.00 74.75 103 ALA A C 1
ATOM 788 O O . ALA A 1 103 ? -17.985 -3.687 10.641 1.00 74.75 103 ALA A O 1
ATOM 789 N N . TRP A 1 104 ? -16.789 -4.857 9.145 1.00 77.94 104 TRP A N 1
ATOM 790 C CA . TRP A 1 104 ? -16.859 -6.124 9.875 1.00 77.94 104 TRP A CA 1
ATOM 791 C C . TRP A 1 104 ? -16.094 -6.060 11.201 1.00 77.94 104 TRP A C 1
ATOM 793 O O . TRP A 1 104 ? -16.619 -6.472 12.232 1.00 77.94 104 TRP A O 1
ATOM 803 N N . VAL A 1 105 ? -14.884 -5.490 11.194 1.00 70.50 105 VAL A N 1
ATOM 804 C CA . VAL A 1 105 ? -14.085 -5.281 12.411 1.00 70.50 105 VAL A CA 1
ATOM 805 C C . VAL A 1 105 ? -14.797 -4.329 13.369 1.00 70.50 105 VAL A C 1
ATOM 807 O O . VAL A 1 105 ? -14.889 -4.642 14.551 1.00 70.50 105 VAL A O 1
ATOM 810 N N . GLY A 1 106 ? -15.356 -3.222 12.865 1.00 67.81 106 GLY A N 1
ATOM 811 C CA . GLY A 1 106 ? -16.122 -2.278 13.681 1.00 67.81 106 GLY A CA 1
ATOM 812 C C . GLY A 1 106 ? -17.374 -2.899 14.306 1.00 67.81 106 GLY A C 1
ATOM 813 O O . GLY A 1 106 ? -17.643 -2.696 15.484 1.00 67.81 106 GLY A O 1
ATOM 814 N N . LEU A 1 107 ? -18.122 -3.716 13.558 1.00 75.81 107 LEU A N 1
ATOM 815 C CA . LEU A 1 107 ? -19.260 -4.459 14.111 1.00 75.81 107 LEU A CA 1
ATOM 816 C C . LEU A 1 107 ? -18.822 -5.487 15.159 1.00 75.81 107 LEU A C 1
ATOM 818 O O . LEU A 1 107 ? -19.499 -5.644 16.173 1.00 75.81 107 LEU A O 1
ATOM 822 N N . ALA A 1 108 ? -17.698 -6.173 14.941 1.00 74.62 108 ALA A N 1
ATOM 823 C CA . ALA A 1 108 ? -17.175 -7.155 15.883 1.00 74.62 108 ALA A CA 1
ATOM 824 C C . ALA A 1 108 ? -16.724 -6.508 17.203 1.00 74.62 108 ALA A C 1
ATOM 826 O O . ALA A 1 108 ? -17.076 -7.008 18.270 1.00 74.62 108 ALA A O 1
ATOM 827 N N . THR A 1 109 ? -16.002 -5.382 17.164 1.00 65.69 109 THR A N 1
ATOM 828 C CA . THR A 1 109 ? -15.567 -4.671 18.381 1.00 65.69 109 THR A CA 1
ATOM 829 C C . THR A 1 109 ? -16.743 -4.103 19.167 1.00 65.69 109 THR A C 1
ATOM 831 O O . THR A 1 109 ? -16.780 -4.222 20.390 1.00 65.69 109 THR A O 1
ATOM 834 N N . VAL A 1 110 ? -17.741 -3.552 18.477 1.00 65.31 110 VAL A N 1
ATOM 835 C CA . VAL A 1 110 ? -18.951 -3.004 19.106 1.00 65.31 110 VAL A CA 1
ATOM 836 C C . VAL A 1 110 ? -19.831 -4.113 19.670 1.00 65.31 110 VAL A C 1
ATOM 838 O O . VAL A 1 110 ? -20.341 -3.979 20.776 1.00 65.31 110 VAL A O 1
ATOM 841 N N . GLY A 1 111 ? -19.974 -5.230 18.954 1.00 70.50 111 GLY A N 1
ATOM 842 C CA . GLY A 1 111 ? -20.708 -6.398 19.438 1.00 70.50 111 GLY A CA 1
ATOM 843 C C . GLY A 1 111 ? -20.090 -6.994 20.703 1.00 70.50 111 GLY A C 1
ATOM 844 O O . GLY A 1 111 ? -20.820 -7.371 21.613 1.00 70.50 111 GLY A O 1
ATOM 845 N N . ILE A 1 112 ? -18.757 -7.025 20.794 1.00 68.12 112 ILE A N 1
ATOM 846 C CA . ILE A 1 112 ? -18.042 -7.488 21.992 1.00 68.12 112 ILE A CA 1
ATOM 847 C C . ILE A 1 112 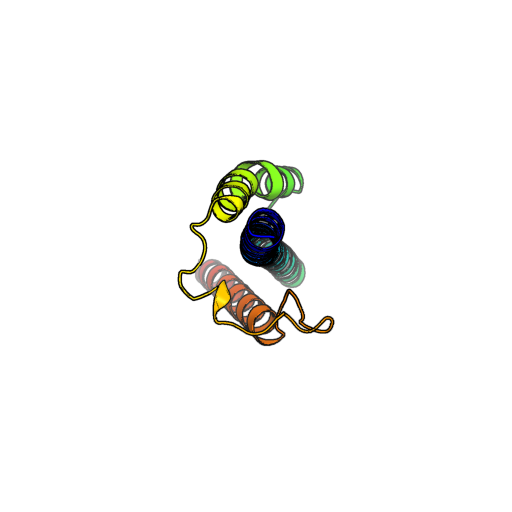? -18.241 -6.517 23.164 1.00 68.12 112 ILE A C 1
ATOM 849 O O . ILE A 1 112 ? -18.490 -6.969 24.277 1.00 68.12 112 ILE A O 1
ATOM 853 N N . LEU A 1 113 ? -18.183 -5.204 22.921 1.00 60.00 113 LEU A N 1
ATOM 854 C CA . LEU A 1 113 ? -18.412 -4.182 23.951 1.00 60.00 113 LEU A CA 1
ATOM 855 C C . LEU A 1 113 ? -19.875 -4.090 24.403 1.00 60.00 113 LEU A C 1
ATOM 857 O O . LEU A 1 113 ? -20.121 -3.735 25.543 1.00 60.00 113 LEU A O 1
ATOM 861 N N . ALA A 1 114 ? -20.843 -4.409 23.542 1.00 59.94 114 ALA A N 1
ATOM 862 C CA . ALA A 1 114 ? -22.259 -4.462 23.912 1.00 59.94 114 ALA A CA 1
ATOM 863 C C . ALA A 1 114 ? -22.622 -5.721 24.721 1.00 59.94 114 ALA A C 1
ATOM 865 O O . ALA A 1 114 ? -23.675 -5.757 25.356 1.00 59.94 114 ALA A O 1
ATOM 866 N N . TYR A 1 115 ? -21.786 -6.763 24.662 1.00 61.56 115 TYR A N 1
ATOM 867 C CA . TYR A 1 115 ? -21.982 -8.011 25.404 1.00 61.56 115 TYR A CA 1
ATOM 868 C C . TYR A 1 115 ? -21.298 -8.006 26.784 1.00 61.56 115 TYR A C 1
ATOM 870 O O . TYR A 1 115 ? -21.501 -8.943 27.557 1.00 61.56 115 TYR A O 1
ATOM 878 N N . TRP A 1 116 ? -20.491 -6.983 27.087 1.00 49.59 116 TRP A N 1
ATOM 879 C CA . TRP A 1 116 ? -19.790 -6.801 28.362 1.00 49.59 116 TRP A CA 1
ATOM 880 C C . TRP A 1 116 ? -20.417 -5.656 29.159 1.00 49.59 116 TRP A C 1
ATOM 882 O O . TRP A 1 116 ? -20.650 -5.851 30.372 1.00 49.59 116 TRP A O 1
#

InterPro domains:
  IPR006068 Cation-transporting P-type ATPase, C-terminal [PF00689] (47-116)
  IPR023298 P-type ATPase, transmembrane domain superfamily [SSF81665] (7-115)

Secondary structure (DSSP, 8-state):
-HHHHHHHHHHHHHHHHHHHHHHHHHHHHHHHHHHHHHHHHTT---SS-HHHHHHIIIIISHHHHHHHHTPPPPTTGGGSPPPPTT--SS-HHHHHHHHHHHHHHHHHHHHHHH--

pLDDT: mean 78.06, std 8.13, range [49.59, 91.5]